Protein AF-A0A367A0U9-F1 (afdb_monomer)

Nearest PDB structures (foldseek):
  1wtx-assembly1_A  TM=6.708E-01  e=3.816E-01  Sulfolobus acidocaldarius
  8qpc-assembly1_AA  TM=6.228E-01  e=5.859E-01  Sulfolobus acidocaldarius
  8q2m-assembly1_AA  TM=5.169E-01  e=5.184E-01  Sulfolobus acidocaldarius
  4cj2-assembly2_D  TM=6.313E-01  e=1.661E+00  Sulfolobus acidocaldarius
  5ejs-assembly1_A  TM=4.847E-01  e=6.623E-01  Dictyostelium discoideum

Secondary structure (DSSP, 8-state):
-----------EEEEE-TTT--EEEEEGGGEEEEEE-SS-EEEEEE-TTT--EEEEEE-HHHHHHHHHHHHHHHHHHHHHHHHHHHHHHHHHHH-

Sequence (95 aa):
MGAITDGQADRMLLITCPVSQSDELVADRRIRSVVNHPTHVALSVECPACGSVHVYRTGRRWEDARRRVAEADTRSATAAATAASARAAQELTRA

Radius of gyration: 24.7 Å; Cα contacts (8 Å, |Δi|>4): 100; chains: 1; bounding box: 50×41×65 Å

Solvent-accessible surface area (backbone atoms only — not comparable to full-atom values): 5745 Å² total; per-residue (Å²): 142,78,84,82,82,66,86,75,67,85,49,70,41,82,42,70,40,89,85,78,69,45,78,43,81,40,49,56,90,42,51,76,45,78,45,83,50,100,59,33,36,39,35,34,31,57,37,87,89,78,73,44,77,43,78,47,68,50,46,69,53,44,52,51,51,50,49,54,50,54,55,51,50,54,52,49,54,50,52,51,52,54,53,51,54,53,50,55,53,53,53,63,74,72,106

Structure (mmCIF, N/CA/C/O backbone):
data_AF-A0A367A0U9-F1
#
_entry.id   AF-A0A367A0U9-F1
#
loop_
_atom_site.group_PDB
_atom_site.id
_atom_site.type_symbol
_atom_site.label_atom_id
_atom_site.label_alt_id
_atom_site.label_comp_id
_atom_site.label_asym_id
_atom_site.label_entity_id
_atom_site.label_seq_id
_atom_site.pdbx_PDB_ins_code
_atom_site.Cartn_x
_atom_site.Cartn_y
_atom_site.Cartn_z
_atom_site.occupancy
_atom_site.B_iso_or_equiv
_atom_site.auth_seq_id
_atom_site.auth_comp_id
_atom_site.auth_asym_id
_atom_site.auth_atom_id
_atom_site.pdbx_PDB_model_num
ATOM 1 N N . MET A 1 1 ? -15.274 -29.225 20.876 1.00 42.56 1 MET A N 1
ATOM 2 C CA . MET A 1 1 ? -14.901 -28.182 21.856 1.00 42.56 1 MET A CA 1
ATOM 3 C C . MET A 1 1 ? -13.384 -28.107 21.923 1.00 42.56 1 MET A C 1
ATOM 5 O O . MET A 1 1 ? -12.781 -28.823 22.705 1.00 42.56 1 MET A O 1
ATOM 9 N N . GLY A 1 2 ? -12.764 -27.327 21.039 1.00 40.66 2 GLY A N 1
ATOM 10 C CA . GLY A 1 2 ? -11.325 -27.063 21.063 1.00 40.66 2 GLY A CA 1
ATOM 11 C C . GLY A 1 2 ? -11.144 -25.562 21.200 1.00 40.66 2 GLY A C 1
ATOM 12 O O . GLY A 1 2 ? -11.474 -24.827 20.274 1.00 40.66 2 GLY A O 1
ATOM 13 N N . ALA A 1 3 ? -10.722 -25.114 22.379 1.00 51.34 3 ALA A N 1
ATOM 14 C CA . ALA A 1 3 ? -10.321 -23.738 22.597 1.00 51.34 3 ALA A CA 1
ATOM 15 C C . ALA A 1 3 ? -9.072 -23.486 21.746 1.00 51.34 3 ALA A C 1
ATOM 17 O O . ALA A 1 3 ? -8.000 -24.004 22.049 1.00 51.34 3 ALA A O 1
ATOM 18 N N . ILE A 1 4 ? -9.223 -22.726 20.662 1.00 53.31 4 ILE A N 1
ATOM 19 C CA . ILE A 1 4 ? -8.092 -22.123 19.959 1.00 53.31 4 ILE A CA 1
ATOM 20 C C . ILE A 1 4 ? -7.536 -21.009 20.848 1.00 53.31 4 ILE A C 1
ATOM 22 O O . ILE A 1 4 ? -7.809 -19.829 20.667 1.00 53.31 4 ILE A O 1
ATOM 26 N N . THR A 1 5 ? -6.789 -21.393 21.876 1.00 57.00 5 THR A N 1
ATOM 27 C CA . THR A 1 5 ? -5.852 -20.496 22.546 1.00 57.00 5 THR A CA 1
ATOM 28 C C . THR A 1 5 ? -4.685 -20.269 21.588 1.00 57.00 5 THR A C 1
ATOM 30 O O . THR A 1 5 ? -3.632 -20.882 21.743 1.00 57.00 5 THR A O 1
ATOM 33 N N . ASP A 1 6 ? -4.892 -19.464 20.546 1.00 49.06 6 ASP A N 1
ATOM 34 C CA . ASP A 1 6 ? -3.783 -18.983 19.730 1.00 49.06 6 ASP A CA 1
ATOM 35 C C . ASP A 1 6 ? -3.261 -17.692 20.351 1.00 49.06 6 ASP A C 1
ATOM 37 O O . ASP A 1 6 ? -4.019 -16.766 20.649 1.00 49.06 6 ASP A O 1
ATOM 41 N N . GLY A 1 7 ? -1.959 -17.669 20.608 1.00 49.28 7 GLY A N 1
ATOM 42 C CA . GLY A 1 7 ? -1.233 -16.521 21.118 1.00 49.28 7 GLY A CA 1
ATOM 43 C C . GLY A 1 7 ? -1.225 -15.367 20.118 1.00 49.28 7 GLY A C 1
ATOM 44 O O . GLY A 1 7 ? -0.182 -15.057 19.544 1.00 49.28 7 GLY A O 1
ATOM 45 N N . GLN A 1 8 ? -2.359 -14.673 19.981 1.00 53.75 8 GLN A N 1
ATOM 46 C CA . GLN A 1 8 ? -2.430 -13.283 19.537 1.00 53.75 8 GLN A CA 1
ATOM 47 C C . GLN A 1 8 ? -1.658 -12.445 2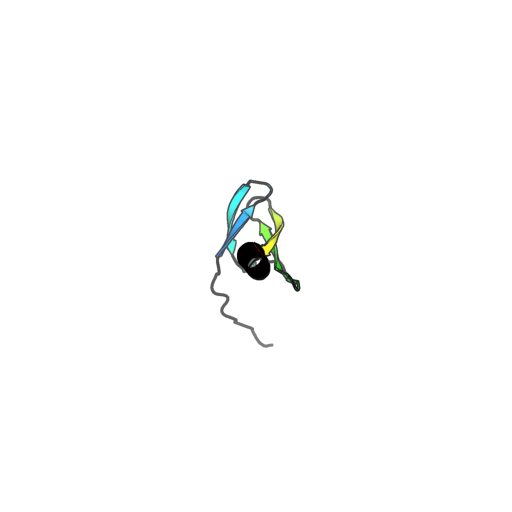0.561 1.00 53.75 8 GLN A C 1
ATOM 49 O O . GLN A 1 8 ? -2.218 -11.851 21.479 1.00 53.75 8 GLN A O 1
ATOM 54 N N . ALA A 1 9 ? -0.333 -12.418 20.425 1.00 47.53 9 ALA A N 1
ATOM 55 C CA . ALA A 1 9 ? 0.459 -11.314 20.929 1.00 47.53 9 ALA A CA 1
ATOM 56 C C . ALA A 1 9 ? -0.268 -10.032 20.509 1.00 47.53 9 ALA A C 1
ATOM 58 O O . ALA A 1 9 ? -0.597 -9.892 19.329 1.00 47.53 9 ALA A O 1
ATOM 59 N N . ASP A 1 10 ? -0.580 -9.168 21.473 1.00 59.31 10 ASP A N 1
ATOM 60 C CA . ASP A 1 10 ? -1.249 -7.881 21.290 1.00 59.31 10 ASP A CA 1
ATOM 61 C C . ASP A 1 10 ? -0.415 -7.039 20.305 1.00 59.31 10 ASP A C 1
ATOM 63 O O . ASP A 1 10 ? 0.513 -6.315 20.659 1.00 59.31 10 ASP A O 1
ATOM 67 N N . ARG A 1 11 ? -0.642 -7.264 19.010 1.00 73.12 11 ARG A N 1
ATOM 68 C CA . ARG A 1 11 ? 0.039 -6.577 17.923 1.00 73.12 11 ARG A CA 1
ATOM 69 C C . ARG A 1 11 ? -0.725 -5.289 17.721 1.00 73.12 11 ARG A C 1
ATOM 71 O O . ARG A 1 11 ? -1.801 -5.266 17.127 1.00 73.12 11 ARG A O 1
ATOM 78 N N . MET A 1 12 ? -0.170 -4.233 18.292 1.00 82.94 12 MET A N 1
ATOM 79 C CA . MET A 1 12 ? -0.656 -2.877 18.112 1.00 82.94 12 MET A CA 1
ATOM 80 C C . MET A 1 12 ? -0.318 -2.418 16.691 1.00 82.94 12 MET A C 1
ATOM 82 O O . MET A 1 12 ? 0.837 -2.459 16.266 1.00 82.94 12 MET A O 1
ATOM 86 N N . LEU A 1 13 ? -1.341 -2.014 15.946 1.00 79.00 13 LEU A N 1
ATOM 87 C CA . LEU A 1 13 ? -1.248 -1.433 14.613 1.00 79.00 13 LEU A CA 1
ATOM 88 C C . LEU A 1 13 ? -1.432 0.074 14.727 1.00 79.00 13 LEU A C 1
ATOM 90 O O . LEU A 1 13 ? -2.438 0.536 15.260 1.00 79.00 13 LEU A O 1
ATOM 94 N N . LEU A 1 14 ? -0.476 0.834 14.202 1.00 86.94 14 LEU A N 1
ATOM 95 C CA . LEU A 1 14 ? -0.646 2.269 14.020 1.00 86.94 14 LEU A CA 1
ATOM 96 C C . LEU A 1 14 ? -1.467 2.507 12.751 1.00 86.94 14 LEU A C 1
ATOM 98 O O . LEU A 1 14 ? -1.080 2.058 11.668 1.00 86.94 14 LEU A O 1
ATOM 102 N N . ILE A 1 15 ? -2.593 3.198 12.887 1.00 85.69 15 ILE A N 1
ATOM 103 C CA . ILE A 1 15 ? -3.429 3.621 11.765 1.00 85.69 15 ILE A CA 1
ATOM 104 C C . ILE A 1 15 ? -3.656 5.126 11.832 1.00 85.69 15 ILE A C 1
ATOM 106 O O . ILE A 1 15 ? -3.792 5.680 12.915 1.00 85.69 15 ILE A O 1
ATOM 110 N N . THR A 1 16 ? -3.787 5.776 10.682 1.00 89.38 16 THR A N 1
ATOM 111 C CA . THR A 1 16 ? -4.247 7.167 10.627 1.00 89.38 16 THR A CA 1
ATOM 112 C C . THR A 1 16 ? -5.742 7.177 10.344 1.00 89.38 16 THR A C 1
ATOM 114 O O . THR A 1 16 ? -6.202 6.591 9.356 1.00 89.38 16 THR A O 1
ATOM 117 N N . CYS A 1 17 ? -6.527 7.816 11.206 1.00 88.44 17 CYS A N 1
ATOM 118 C CA . CYS A 1 17 ? -7.957 7.985 10.987 1.00 88.44 17 CYS A CA 1
ATOM 119 C C . CYS A 1 17 ? -8.187 8.966 9.820 1.00 88.44 17 CYS A C 1
ATOM 121 O O . CYS A 1 17 ? -7.802 10.126 9.928 1.00 88.44 17 CYS A O 1
ATOM 123 N N . PRO A 1 18 ? -8.839 8.576 8.710 1.00 86.94 18 PRO A N 1
ATOM 124 C CA . PRO A 1 18 ? -9.099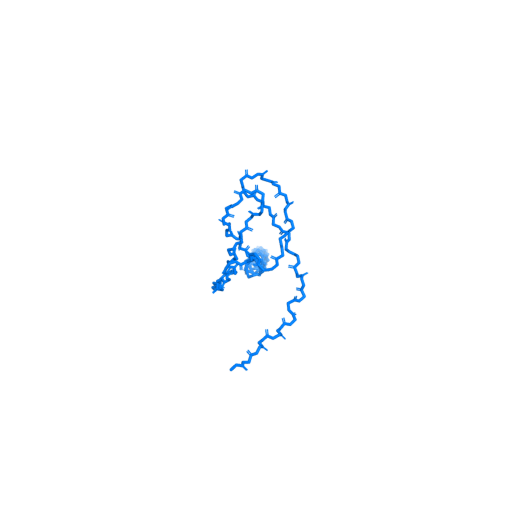 9.483 7.589 1.00 86.94 18 PRO A CA 1
ATOM 125 C C . PRO A 1 18 ? -10.069 10.622 7.940 1.00 86.94 18 PRO A C 1
ATOM 127 O O . PRO A 1 18 ? -10.112 11.618 7.225 1.00 86.94 18 PRO A O 1
ATOM 130 N N . VAL A 1 19 ? -10.850 10.477 9.017 1.00 89.50 19 VAL A N 1
ATOM 131 C CA . VAL A 1 19 ? -11.825 11.484 9.460 1.00 89.50 19 VAL A CA 1
ATOM 132 C C . VAL A 1 19 ? -11.171 12.522 10.369 1.00 89.50 19 VAL A C 1
ATOM 134 O O . VAL A 1 19 ? -11.297 13.715 10.118 1.00 89.50 19 VAL A O 1
ATOM 137 N N . SER A 1 20 ? -10.471 12.082 11.419 1.00 87.69 20 SER A N 1
ATOM 138 C CA . SER A 1 20 ? -9.853 12.977 12.408 1.00 87.69 20 SER A CA 1
ATOM 139 C C . SER A 1 20 ? -8.393 13.322 12.106 1.00 87.69 20 SER A C 1
ATOM 141 O O . SER A 1 20 ? -7.828 14.178 12.776 1.00 87.69 20 SER A O 1
ATOM 143 N N . GLN A 1 21 ? -7.775 12.652 11.126 1.00 87.00 21 GLN A N 1
ATOM 144 C CA . GLN A 1 21 ? -6.342 12.732 10.797 1.00 87.00 21 GLN A CA 1
ATOM 145 C C . GLN A 1 21 ? -5.410 12.412 11.976 1.00 87.00 21 GLN A C 1
ATOM 147 O O . GLN A 1 21 ? -4.224 12.718 11.936 1.00 87.00 21 GLN A O 1
ATOM 152 N N . SER A 1 22 ? -5.944 11.784 13.024 1.00 85.19 22 SER A N 1
ATOM 153 C CA . SER A 1 22 ? -5.193 11.374 14.208 1.00 85.19 22 SER A CA 1
ATOM 154 C C . SER A 1 22 ? -4.580 9.999 13.989 1.00 85.19 22 SER A C 1
ATOM 156 O O . SER A 1 22 ? -5.216 9.117 13.399 1.00 85.19 22 SER A O 1
ATOM 158 N N . ASP A 1 23 ? -3.359 9.821 14.479 1.00 88.44 23 ASP A N 1
ATOM 159 C CA . ASP A 1 23 ? -2.712 8.520 14.525 1.00 88.44 23 ASP A CA 1
ATOM 160 C C . ASP A 1 23 ? -3.162 7.767 15.777 1.00 88.44 23 ASP A C 1
ATOM 162 O O . ASP A 1 23 ? -2.982 8.223 16.904 1.00 88.44 23 ASP A O 1
ATOM 166 N N . GLU A 1 24 ? -3.753 6.599 15.565 1.00 84.94 24 GLU A N 1
ATOM 167 C CA . GLU A 1 24 ? -4.369 5.782 16.600 1.00 84.94 24 GLU A CA 1
ATOM 168 C C . GLU A 1 24 ? -3.678 4.424 16.680 1.00 84.94 24 GLU A C 1
ATOM 170 O O . GLU A 1 24 ? -3.431 3.760 15.667 1.00 84.94 24 GLU A O 1
ATOM 175 N N . LEU A 1 25 ? -3.399 3.983 17.907 1.00 87.56 25 LEU A N 1
ATOM 176 C CA . LEU A 1 25 ? -2.882 2.646 18.174 1.00 87.56 25 LEU A CA 1
ATOM 177 C C . LEU A 1 25 ? -4.044 1.685 18.392 1.00 87.56 25 LEU A C 1
ATOM 179 O O . LEU A 1 25 ? -4.764 1.749 19.390 1.00 87.56 25 LEU A O 1
ATOM 183 N N . VAL A 1 26 ? -4.218 0.773 17.445 1.00 84.62 26 VAL A N 1
ATOM 184 C CA . VAL A 1 26 ? -5.334 -0.161 17.421 1.00 84.62 26 VAL A CA 1
ATOM 185 C C . VAL A 1 26 ? -4.831 -1.584 17.605 1.00 84.62 26 VAL A C 1
ATOM 187 O O . VAL A 1 26 ? -3.988 -2.066 16.856 1.00 84.62 26 VAL A O 1
ATOM 190 N N . ALA A 1 27 ? -5.369 -2.278 18.603 1.00 85.94 27 ALA A N 1
ATOM 191 C CA . ALA A 1 27 ? -5.068 -3.687 18.820 1.00 85.94 27 ALA A CA 1
ATOM 192 C C . ALA A 1 27 ? -5.691 -4.559 17.718 1.00 85.94 27 ALA A C 1
ATOM 194 O O . ALA A 1 27 ? -6.818 -4.309 17.287 1.00 85.94 27 ALA A O 1
ATOM 195 N N . ASP A 1 28 ? -5.004 -5.635 17.336 1.00 81.00 28 ASP A N 1
ATOM 196 C CA . ASP A 1 28 ? -5.434 -6.596 16.307 1.00 81.00 28 ASP A CA 1
ATOM 197 C C . ASP A 1 28 ? -6.888 -7.097 16.474 1.00 81.00 28 ASP A C 1
ATOM 199 O O . ASP A 1 28 ? -7.619 -7.245 15.498 1.00 81.00 28 ASP A O 1
ATOM 203 N N . ARG A 1 29 ? -7.385 -7.212 17.715 1.00 83.56 29 ARG A N 1
ATOM 204 C CA . ARG A 1 29 ? -8.793 -7.545 18.034 1.00 83.56 29 ARG A CA 1
ATOM 205 C C . ARG A 1 29 ? -9.849 -6.607 17.424 1.00 83.56 29 ARG A C 1
ATOM 207 O O . ARG A 1 29 ? -11.029 -6.946 17.404 1.00 83.56 29 ARG A O 1
ATOM 214 N N . ARG A 1 30 ? -9.462 -5.408 16.983 1.00 86.25 30 ARG A N 1
ATOM 215 C CA . ARG A 1 30 ? -10.340 -4.425 16.321 1.00 86.25 30 ARG A CA 1
ATOM 216 C C . ARG A 1 30 ? -10.348 -4.569 14.795 1.00 86.25 30 ARG A C 1
ATOM 218 O O . ARG A 1 30 ? -11.116 -3.872 14.127 1.00 86.25 30 ARG A O 1
ATOM 225 N N . ILE A 1 31 ? -9.528 -5.458 14.234 1.00 87.19 31 ILE A N 1
ATOM 226 C CA . ILE A 1 31 ? -9.591 -5.822 12.820 1.00 87.19 31 ILE A CA 1
ATOM 227 C C . ILE A 1 31 ? -10.834 -6.687 12.614 1.00 87.19 31 ILE A C 1
ATOM 229 O O . ILE A 1 31 ? -10.961 -7.780 13.161 1.00 87.19 31 ILE A O 1
ATOM 233 N N . ARG A 1 32 ? -11.776 -6.187 11.818 1.00 89.50 32 ARG A N 1
ATOM 234 C CA . ARG A 1 32 ? -13.039 -6.870 11.517 1.00 89.50 32 ARG A CA 1
ATOM 235 C C . ARG A 1 32 ? -12.895 -7.869 10.380 1.00 89.50 32 ARG A C 1
ATOM 237 O O . ARG A 1 32 ? -13.556 -8.903 10.389 1.00 89.50 32 ARG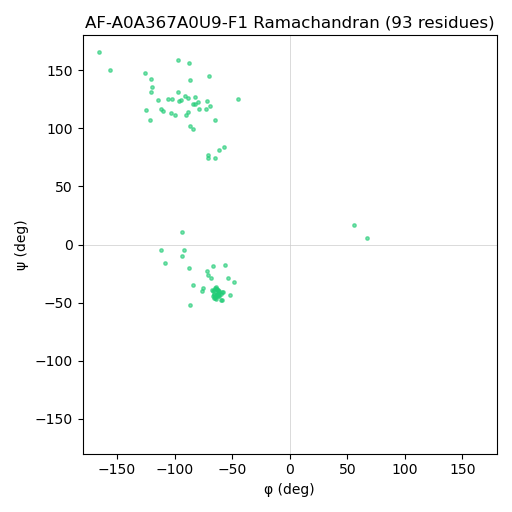 A O 1
ATOM 244 N N . SER A 1 33 ? -12.056 -7.565 9.395 1.00 88.50 33 SER A N 1
ATOM 245 C CA . SER A 1 33 ? -11.802 -8.469 8.277 1.00 88.50 33 SER A CA 1
ATOM 246 C C . SER A 1 33 ? -10.449 -8.216 7.627 1.00 88.50 33 SER A C 1
ATOM 248 O O . SER A 1 33 ? -9.947 -7.089 7.601 1.00 88.50 33 SER A O 1
ATOM 250 N N . VAL A 1 34 ? -9.885 -9.289 7.073 1.00 87.56 34 VAL A N 1
ATOM 251 C CA . VAL A 1 34 ? -8.652 -9.276 6.288 1.00 87.56 34 VAL A CA 1
ATOM 252 C C . VAL A 1 34 ? -8.952 -9.911 4.939 1.00 87.56 34 VAL A C 1
ATOM 254 O O . VAL A 1 34 ? -9.281 -11.093 4.865 1.00 87.56 34 VAL A O 1
ATOM 257 N N . VAL A 1 35 ? -8.845 -9.133 3.867 1.00 89.75 35 VAL A N 1
ATOM 258 C CA . VAL A 1 35 ? -9.058 -9.609 2.498 1.00 89.75 35 VAL A CA 1
ATOM 259 C C . VAL A 1 35 ? -7.733 -9.582 1.755 1.00 89.75 35 VAL A C 1
ATOM 261 O O . VAL A 1 35 ? -7.126 -8.529 1.556 1.00 89.75 35 VAL A O 1
ATOM 264 N N . ASN A 1 36 ? -7.268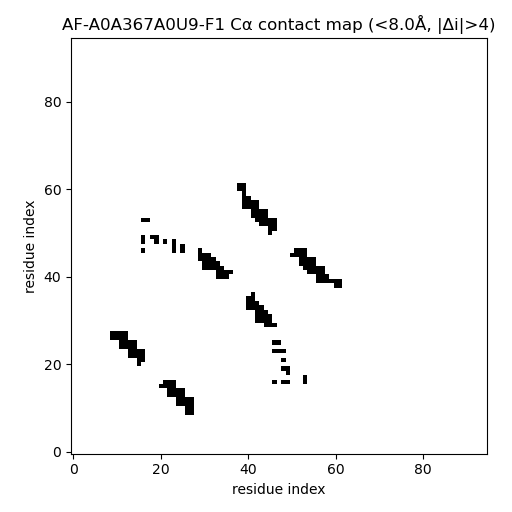 -10.757 1.343 1.00 84.81 36 ASN A N 1
ATOM 265 C CA . ASN A 1 36 ? -6.054 -10.892 0.552 1.00 84.81 36 ASN A CA 1
ATOM 266 C C . ASN A 1 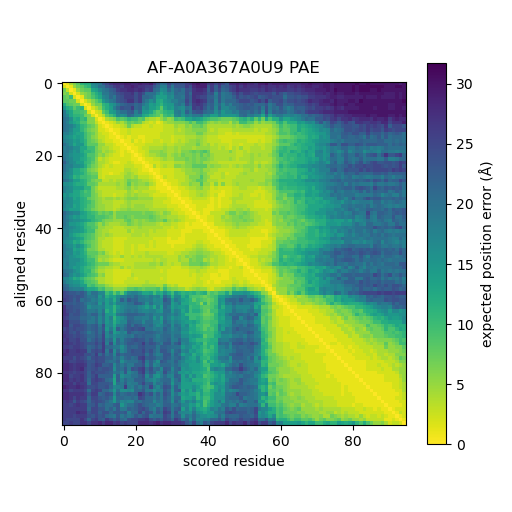36 ? -6.392 -10.731 -0.932 1.00 84.81 36 ASN A C 1
ATOM 268 O O . ASN A 1 36 ? -6.911 -11.650 -1.565 1.00 84.81 36 ASN A O 1
ATOM 272 N N . HIS A 1 37 ? -6.110 -9.556 -1.487 1.00 84.56 37 HIS A N 1
ATOM 273 C CA . HIS A 1 37 ? -6.188 -9.336 -2.922 1.00 84.56 37 HIS A CA 1
ATOM 274 C C . HIS A 1 37 ? -4.860 -9.718 -3.599 1.00 84.56 37 HIS A C 1
ATOM 276 O O . HIS A 1 37 ? -3.784 -9.652 -2.993 1.00 84.56 37 HIS A O 1
ATOM 282 N N . PRO A 1 38 ? -4.882 -10.042 -4.904 1.00 80.50 38 PRO A N 1
ATOM 283 C CA . PRO A 1 38 ? -3.663 -10.344 -5.655 1.00 80.50 38 PRO A CA 1
ATOM 284 C C . PRO A 1 38 ? -2.589 -9.250 -5.567 1.00 80.50 38 PRO A C 1
ATOM 286 O O . PRO A 1 38 ? -1.402 -9.549 -5.626 1.00 80.50 38 PRO A O 1
ATOM 289 N N . THR A 1 39 ? -2.989 -7.989 -5.387 1.00 76.19 39 THR A N 1
ATOM 290 C CA . THR A 1 39 ? -2.086 -6.828 -5.400 1.00 76.19 39 THR A CA 1
ATOM 291 C C . THR A 1 39 ? -1.846 -6.191 -4.031 1.00 76.19 39 THR A C 1
ATOM 293 O O . THR A 1 39 ? -0.909 -5.411 -3.894 1.00 76.19 39 THR A O 1
ATOM 296 N N . HIS A 1 40 ? -2.666 -6.486 -3.022 1.00 84.12 40 HIS A N 1
ATOM 297 C CA . HIS A 1 40 ? -2.585 -5.874 -1.692 1.00 84.12 40 HIS A CA 1
ATOM 298 C C . HIS A 1 40 ? -3.413 -6.667 -0.679 1.00 84.12 40 HIS A C 1
ATOM 300 O O . HIS A 1 40 ? -4.269 -7.457 -1.058 1.00 84.12 40 HIS A O 1
ATOM 306 N N . VAL A 1 41 ? -3.210 -6.424 0.613 1.00 86.12 41 VAL A N 1
ATOM 307 C CA . VAL A 1 41 ? -4.125 -6.931 1.646 1.00 86.12 41 VAL A CA 1
ATOM 308 C C . VAL A 1 41 ? -4.953 -5.766 2.170 1.00 86.12 41 VAL A C 1
ATOM 310 O O . VAL A 1 41 ? -4.387 -4.753 2.581 1.00 86.12 41 VAL A O 1
ATOM 313 N N . ALA A 1 42 ? -6.276 -5.896 2.131 1.00 90.00 42 ALA A N 1
ATOM 314 C CA . ALA A 1 42 ? -7.216 -4.931 2.683 1.00 90.00 42 ALA A CA 1
ATOM 315 C C . ALA A 1 42 ? -7.614 -5.344 4.109 1.00 90.00 42 ALA A C 1
ATOM 317 O O . ALA A 1 42 ? -8.083 -6.457 4.335 1.00 90.00 42 ALA A O 1
ATOM 318 N N . LEU A 1 43 ? -7.408 -4.441 5.063 1.00 88.94 43 LEU A N 1
ATOM 319 C CA . LEU A 1 43 ? -7.711 -4.586 6.481 1.00 88.94 43 LEU A CA 1
ATOM 320 C C . LEU A 1 43 ? -8.872 -3.661 6.823 1.00 88.94 43 LEU A C 1
ATOM 322 O O . LEU A 1 43 ? -8.715 -2.446 6.756 1.00 88.94 43 LEU A O 1
ATOM 326 N N . SER A 1 44 ? -10.018 -4.213 7.206 1.00 92.19 44 SER A N 1
ATOM 327 C CA . SER A 1 44 ? -11.122 -3.410 7.738 1.00 92.19 44 SER A CA 1
ATOM 328 C C . SER A 1 44 ? -10.936 -3.265 9.241 1.00 92.19 44 SER A C 1
ATOM 330 O O . SER A 1 44 ? -11.008 -4.255 9.968 1.00 92.19 44 SER A O 1
ATOM 332 N N . VAL A 1 45 ? -10.687 -2.048 9.711 1.00 90.38 45 VAL A N 1
ATOM 333 C CA . VAL A 1 45 ? -10.365 -1.747 11.107 1.00 90.38 45 VAL A CA 1
ATOM 334 C C . VAL A 1 45 ? -11.398 -0.789 11.671 1.00 90.38 45 VAL A C 1
ATOM 336 O O . VAL A 1 45 ? -11.709 0.230 11.060 1.00 90.38 45 VAL A O 1
ATOM 339 N N . GLU A 1 46 ? -11.934 -1.114 12.840 1.00 91.50 46 GLU A N 1
ATOM 340 C CA . GLU A 1 46 ? -12.794 -0.200 13.587 1.00 91.50 46 GLU A CA 1
ATOM 341 C C . GLU A 1 46 ? -11.937 0.837 14.320 1.00 91.50 46 GLU A C 1
ATOM 343 O O . GLU A 1 46 ? -11.132 0.491 15.189 1.00 91.50 46 GLU A O 1
ATOM 348 N N . CYS A 1 47 ? -12.093 2.107 13.952 1.00 88.31 47 CYS A N 1
ATOM 349 C CA . CYS A 1 47 ? -11.321 3.199 14.521 1.00 88.31 47 CYS A CA 1
ATOM 350 C C . CYS A 1 47 ? -11.918 3.654 15.865 1.00 88.31 47 CYS A C 1
ATOM 352 O O . CYS A 1 47 ? -13.102 3.996 15.917 1.00 88.31 47 CYS A O 1
ATOM 354 N N . PRO A 1 48 ? -11.119 3.717 16.948 1.00 86.44 48 PRO A N 1
ATOM 355 C CA . PRO A 1 48 ? -11.603 4.156 18.256 1.00 86.44 48 PRO A CA 1
ATOM 356 C C . PRO A 1 48 ? -11.906 5.661 18.318 1.00 86.44 48 PRO A C 1
ATOM 358 O O . PRO A 1 48 ? -12.755 6.061 19.107 1.00 86.44 48 PRO A O 1
ATOM 361 N N . ALA A 1 49 ? -11.256 6.485 17.488 1.00 85.81 49 ALA A N 1
ATOM 362 C CA . ALA A 1 49 ? -11.406 7.941 17.521 1.00 85.81 49 ALA A CA 1
ATOM 363 C C . ALA A 1 49 ? -12.720 8.434 16.892 1.00 85.81 49 ALA A C 1
ATOM 365 O O . ALA A 1 49 ? -13.355 9.346 17.412 1.00 85.81 49 ALA A O 1
ATOM 366 N N . CYS A 1 50 ? -13.145 7.838 15.774 1.00 88.50 50 CYS A N 1
ATOM 367 C CA . CYS A 1 50 ? -14.355 8.248 15.048 1.00 88.50 50 CYS A CA 1
ATOM 368 C C . CYS A 1 50 ? -15.490 7.211 15.103 1.00 88.50 50 CYS A C 1
ATOM 370 O O . CYS A 1 50 ? -16.565 7.447 14.552 1.00 88.50 50 CYS A O 1
ATOM 372 N N . GLY A 1 51 ? -15.247 6.037 15.695 1.00 88.56 51 GLY A N 1
ATOM 373 C CA . GLY A 1 51 ? -16.213 4.937 15.788 1.00 88.56 51 GLY A CA 1
ATOM 374 C C . GLY A 1 51 ? -16.575 4.274 14.452 1.00 88.56 51 GLY A C 1
ATOM 375 O O . GLY A 1 51 ? -17.456 3.419 14.412 1.00 88.56 51 GLY A O 1
ATOM 376 N N . SER A 1 52 ? -15.924 4.659 13.351 1.00 89.75 52 SER A N 1
ATOM 377 C CA . SER A 1 52 ? -16.205 4.149 12.005 1.00 89.75 52 SER A CA 1
ATOM 378 C C . SER A 1 52 ? -15.250 3.025 11.605 1.00 89.75 52 SER A C 1
ATOM 380 O O . SER A 1 52 ? -14.143 2.903 12.130 1.00 89.75 52 SER A O 1
ATOM 382 N N . VAL A 1 53 ? -15.664 2.207 10.635 1.00 92.19 53 VAL A N 1
ATOM 383 C CA . VAL A 1 53 ? -14.802 1.176 10.041 1.00 92.19 53 VAL A CA 1
ATOM 384 C C . VAL A 1 53 ? -14.071 1.750 8.831 1.00 92.19 53 VAL A C 1
ATOM 386 O O . VAL A 1 53 ? -14.689 2.291 7.913 1.00 92.19 53 VAL A O 1
ATOM 389 N N . HIS A 1 54 ? -12.750 1.603 8.814 1.00 90.44 54 HIS A N 1
ATOM 390 C CA . HIS A 1 54 ? -11.879 2.073 7.742 1.00 90.44 54 HIS A CA 1
ATOM 391 C C . HIS A 1 54 ? -11.109 0.921 7.111 1.00 90.44 54 HIS A C 1
ATOM 393 O O . HIS A 1 54 ? -10.681 -0.005 7.795 1.00 90.44 54 HIS A O 1
ATOM 399 N N . VAL A 1 55 ? -10.924 0.986 5.792 1.00 90.56 55 VAL A N 1
ATOM 400 C CA . VAL A 1 55 ? -10.183 -0.030 5.043 1.00 90.56 55 VAL A CA 1
ATOM 401 C C . VAL A 1 55 ? -8.765 0.459 4.781 1.00 90.56 55 VAL A C 1
ATOM 403 O O . VAL A 1 55 ? -8.547 1.360 3.972 1.00 90.56 55 VAL A O 1
ATOM 406 N N . TYR A 1 56 ? -7.795 -0.181 5.425 1.00 86.56 56 TYR A N 1
ATOM 407 C CA . TYR A 1 56 ? -6.371 0.057 5.228 1.00 86.56 56 TYR A CA 1
ATOM 408 C C . TYR A 1 56 ? -5.796 -0.968 4.260 1.00 86.56 56 TYR A C 1
ATOM 410 O O . TYR A 1 56 ? -6.006 -2.169 4.401 1.00 86.56 56 TYR A O 1
ATOM 418 N N . ARG A 1 57 ? -5.050 -0.511 3.256 1.00 86.12 57 ARG A N 1
ATOM 419 C CA . ARG A 1 57 ? -4.420 -1.392 2.266 1.00 86.12 57 ARG A CA 1
ATOM 420 C C . ARG A 1 57 ? -2.940 -1.514 2.595 1.00 86.12 57 ARG A C 1
ATOM 422 O O . ARG A 1 57 ? -2.209 -0.536 2.488 1.00 86.12 57 ARG A O 1
ATOM 429 N N . THR A 1 58 ? -2.487 -2.701 2.990 1.00 78.00 58 THR A N 1
ATOM 430 C CA . THR A 1 58 ? -1.062 -2.930 3.257 1.00 78.00 58 THR A CA 1
ATOM 431 C C . THR A 1 58 ? -0.335 -3.212 1.948 1.00 78.00 58 THR A C 1
ATOM 433 O O . THR A 1 58 ? -0.687 -4.101 1.166 1.00 78.00 58 THR A O 1
ATOM 436 N N . GLY A 1 59 ? 0.650 -2.362 1.675 1.00 68.75 59 GLY A N 1
ATOM 437 C CA . GLY A 1 59 ? 1.198 -2.161 0.345 1.00 68.75 59 GLY A CA 1
ATOM 438 C C . GLY A 1 59 ? 2.416 -2.999 -0.012 1.00 68.75 59 GLY A C 1
ATOM 439 O O . GLY A 1 59 ? 2.977 -2.706 -1.051 1.00 68.75 59 GLY A O 1
ATOM 440 N N . ARG A 1 60 ? 2.843 -4.026 0.742 1.00 64.62 60 ARG A N 1
ATOM 441 C CA . ARG A 1 60 ? 4.100 -4.752 0.421 1.00 64.62 60 ARG A CA 1
ATOM 442 C C . ARG A 1 60 ? 4.171 -5.233 -1.035 1.00 64.62 60 ARG A C 1
ATOM 444 O O . ARG A 1 60 ? 5.170 -5.037 -1.710 1.00 64.62 60 ARG A O 1
ATOM 451 N N . ARG A 1 61 ? 3.071 -5.786 -1.555 1.00 63.22 61 ARG A N 1
ATOM 452 C CA . ARG A 1 61 ? 2.957 -6.184 -2.972 1.00 63.22 61 ARG A CA 1
ATOM 453 C C . ARG A 1 61 ? 2.930 -4.998 -3.941 1.00 63.22 61 ARG A C 1
ATOM 455 O O . ARG A 1 61 ? 3.372 -5.127 -5.077 1.00 63.22 61 ARG A O 1
ATOM 462 N N . TRP A 1 62 ? 2.426 -3.855 -3.495 1.00 62.81 62 TRP A N 1
ATOM 463 C CA . TRP A 1 62 ? 2.392 -2.605 -4.249 1.00 62.81 62 TRP A CA 1
ATOM 464 C C . TRP A 1 62 ? 3.773 -1.933 -4.302 1.00 62.81 62 TRP A C 1
ATOM 466 O O . TRP A 1 62 ? 4.170 -1.423 -5.345 1.00 62.81 62 TRP A O 1
ATOM 476 N N . GLU A 1 63 ? 4.535 -2.000 -3.210 1.00 66.69 63 GLU A N 1
ATOM 477 C CA . GLU A 1 63 ? 5.9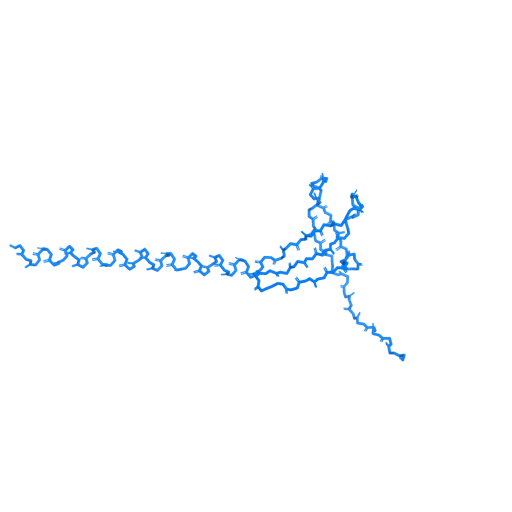42 -1.603 -3.130 1.00 66.69 63 GLU A CA 1
ATOM 478 C C . GLU A 1 63 ? 6.819 -2.510 -3.996 1.00 66.69 63 GLU A C 1
ATOM 480 O O . GLU A 1 63 ? 7.640 -2.008 -4.759 1.00 66.69 63 GLU A O 1
ATOM 485 N N . ASP A 1 64 ? 6.597 -3.828 -3.962 1.00 71.56 64 ASP A N 1
ATOM 486 C CA . ASP A 1 64 ? 7.252 -4.783 -4.862 1.00 71.56 64 ASP A CA 1
ATOM 487 C C . ASP A 1 64 ? 6.944 -4.493 -6.336 1.00 71.56 64 ASP A C 1
ATOM 489 O O . ASP A 1 64 ? 7.857 -4.429 -7.157 1.00 71.56 64 ASP A O 1
ATOM 493 N N . ALA A 1 65 ? 5.673 -4.271 -6.682 1.00 71.31 65 ALA A N 1
ATOM 494 C CA . ALA A 1 65 ? 5.276 -3.926 -8.045 1.00 71.31 65 ALA A CA 1
ATOM 495 C C . ALA A 1 65 ? 5.891 -2.590 -8.500 1.00 71.31 65 ALA A C 1
ATOM 497 O O . ALA A 1 65 ? 6.408 -2.503 -9.612 1.00 71.31 65 ALA A O 1
ATOM 498 N N . ARG A 1 66 ? 5.907 -1.566 -7.635 1.00 75.44 66 ARG A N 1
ATOM 499 C CA . ARG A 1 66 ? 6.575 -0.284 -7.916 1.00 75.44 66 ARG A CA 1
ATOM 500 C C . ARG A 1 66 ? 8.074 -0.447 -8.124 1.00 75.44 66 ARG A C 1
ATOM 502 O O . ARG A 1 66 ? 8.607 0.110 -9.078 1.00 75.44 66 ARG A O 1
ATOM 509 N N . ARG A 1 67 ? 8.742 -1.227 -7.271 1.00 78.00 67 ARG A N 1
ATOM 510 C CA . ARG A 1 67 ? 10.170 -1.533 -7.410 1.00 78.00 67 ARG A CA 1
ATOM 511 C C . ARG A 1 67 ? 10.456 -2.203 -8.753 1.00 78.00 67 ARG A C 1
ATOM 513 O O . ARG A 1 67 ? 11.314 -1.728 -9.485 1.00 78.00 67 ARG A O 1
ATOM 520 N N . ARG A 1 68 ? 9.668 -3.215 -9.127 1.00 80.50 68 ARG A N 1
ATOM 521 C CA . ARG A 1 68 ? 9.800 -3.924 -10.413 1.00 80.50 68 ARG A CA 1
ATOM 522 C C . ARG A 1 68 ? 9.666 -2.990 -11.615 1.00 80.50 68 ARG A C 1
ATOM 524 O O . ARG A 1 68 ? 10.411 -3.130 -12.582 1.00 80.50 68 ARG A O 1
ATOM 531 N N . VAL A 1 69 ? 8.727 -2.043 -11.560 1.00 84.94 69 VAL A N 1
ATOM 532 C CA . VAL A 1 69 ? 8.536 -1.037 -12.616 1.00 84.94 69 VAL A CA 1
ATOM 533 C C . VAL A 1 69 ? 9.733 -0.083 -12.689 1.00 84.94 69 VAL A C 1
ATOM 535 O O . VAL A 1 69 ? 10.249 0.144 -13.780 1.00 84.94 69 VAL A O 1
ATOM 538 N N . ALA A 1 70 ? 10.235 0.406 -11.553 1.00 86.25 70 ALA A N 1
ATOM 539 C CA . ALA A 1 70 ? 11.414 1.278 -11.513 1.00 86.25 70 ALA A CA 1
ATOM 540 C C . ALA A 1 70 ? 12.689 0.586 -12.046 1.00 86.25 70 ALA A C 1
ATOM 542 O O . ALA A 1 70 ? 13.482 1.184 -12.778 1.00 86.25 70 ALA A O 1
ATOM 543 N N . GLU A 1 71 ? 12.871 -0.699 -11.731 1.00 86.38 71 GLU A N 1
ATOM 544 C CA . GLU A 1 71 ? 13.977 -1.516 -12.247 1.00 86.38 71 GLU A CA 1
ATOM 545 C C . GLU A 1 71 ? 13.878 -1.730 -13.768 1.00 86.38 71 GLU A C 1
ATOM 547 O O . GLU A 1 71 ? 14.892 -1.709 -14.472 1.00 86.38 71 GLU A O 1
ATOM 552 N N . ALA A 1 72 ? 12.665 -1.931 -14.294 1.00 88.81 72 ALA A N 1
ATOM 553 C CA . ALA A 1 72 ? 12.428 -2.082 -15.729 1.00 88.81 72 ALA A CA 1
ATOM 554 C C . ALA A 1 72 ? 12.689 -0.780 -16.503 1.00 88.81 72 ALA A C 1
ATOM 556 O O . ALA A 1 72 ? 13.267 -0.824 -17.593 1.00 88.81 72 ALA A O 1
ATOM 557 N N . ASP A 1 73 ? 12.314 0.362 -15.930 1.00 91.00 73 ASP A N 1
ATOM 558 C CA . ASP A 1 73 ? 12.547 1.681 -16.521 1.00 91.00 73 ASP A CA 1
ATOM 559 C C . ASP A 1 73 ? 14.050 1.987 -16.618 1.00 91.00 73 ASP A C 1
ATOM 561 O O . ASP A 1 73 ? 14.575 2.287 -17.690 1.00 91.00 73 ASP A O 1
ATOM 565 N N . THR A 1 74 ? 14.790 1.733 -15.534 1.00 91.81 74 THR A N 1
ATOM 566 C CA . THR A 1 74 ? 16.253 1.901 -15.503 1.00 91.81 74 THR A CA 1
ATOM 567 C C . THR A 1 74 ? 16.951 1.018 -16.543 1.00 91.81 74 THR A C 1
ATOM 569 O O . THR A 1 74 ? 17.855 1.463 -17.257 1.00 91.81 74 THR A O 1
ATOM 572 N N . ARG A 1 75 ? 16.516 -0.242 -16.688 1.00 91.38 75 ARG A N 1
ATOM 573 C CA . ARG A 1 75 ? 17.058 -1.157 -17.705 1.00 91.38 75 ARG A CA 1
ATOM 574 C C . ARG A 1 75 ? 16.780 -0.657 -19.123 1.00 91.38 75 ARG A C 1
ATOM 576 O O . ARG A 1 75 ? 17.667 -0.720 -19.972 1.00 91.38 75 ARG A O 1
ATOM 583 N N . SER A 1 76 ? 15.576 -0.144 -19.364 1.00 90.75 76 SER A N 1
ATOM 584 C CA . SER A 1 76 ? 15.171 0.393 -20.667 1.00 90.75 76 SER A CA 1
ATOM 585 C C . SER A 1 76 ? 15.970 1.647 -21.028 1.00 90.75 76 SER A C 1
ATOM 587 O O . SER A 1 76 ? 16.472 1.748 -22.147 1.00 90.75 76 SER A O 1
ATOM 589 N N . ALA A 1 77 ? 16.186 2.548 -20.066 1.00 90.12 77 ALA A N 1
ATOM 590 C CA . ALA A 1 77 ? 17.021 3.734 -20.239 1.00 90.12 77 ALA A CA 1
ATOM 591 C C . ALA A 1 77 ? 18.480 3.370 -20.562 1.00 90.12 77 ALA A C 1
ATOM 593 O O . ALA A 1 77 ? 19.084 3.938 -21.473 1.00 90.12 77 ALA A O 1
ATOM 594 N N . THR A 1 78 ? 19.027 2.366 -19.872 1.00 93.31 78 THR A N 1
ATOM 595 C CA . THR A 1 78 ? 20.399 1.893 -20.114 1.00 93.31 78 THR A CA 1
ATOM 596 C C . THR A 1 78 ? 20.534 1.291 -21.515 1.00 93.31 78 THR A C 1
ATOM 598 O O . THR A 1 78 ? 21.453 1.642 -22.250 1.00 93.31 78 THR A O 1
ATOM 601 N N . ALA A 1 79 ? 19.582 0.448 -21.929 1.00 90.81 79 ALA A N 1
ATOM 602 C CA . ALA A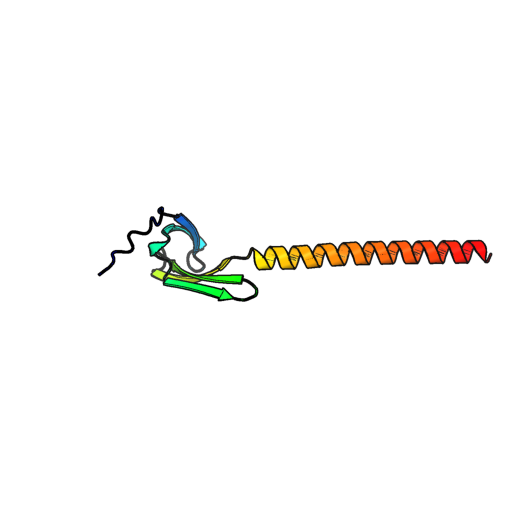 1 79 ? 19.571 -0.150 -23.264 1.00 90.81 79 ALA A CA 1
ATOM 603 C C . ALA A 1 79 ? 19.454 0.905 -24.377 1.00 90.81 79 ALA A C 1
ATOM 605 O O . ALA A 1 79 ? 20.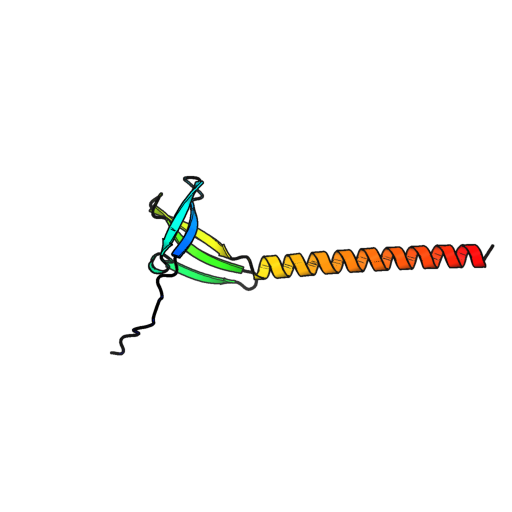144 0.810 -25.394 1.00 90.81 79 ALA A O 1
ATOM 606 N N . ALA A 1 80 ? 18.625 1.934 -24.174 1.00 91.56 80 ALA A N 1
ATOM 607 C CA . ALA A 1 80 ? 18.497 3.047 -25.109 1.00 91.56 80 ALA A CA 1
ATOM 608 C C . ALA A 1 80 ? 19.813 3.831 -25.246 1.00 91.56 80 ALA A C 1
ATOM 610 O O . ALA A 1 80 ? 20.232 4.126 -26.366 1.00 91.56 80 ALA A O 1
ATOM 611 N N . ALA A 1 81 ? 20.500 4.103 -24.132 1.00 91.19 81 ALA A N 1
ATOM 612 C CA . ALA A 1 81 ? 21.803 4.761 -24.145 1.00 91.19 81 ALA A CA 1
ATOM 613 C C . ALA A 1 81 ? 22.862 3.920 -24.878 1.00 91.19 81 ALA A C 1
ATOM 615 O O . ALA A 1 81 ? 23.586 4.439 -25.725 1.00 91.19 81 ALA A O 1
ATOM 616 N N . THR A 1 82 ? 22.913 2.607 -24.630 1.00 93.81 82 THR A N 1
ATOM 617 C CA . THR A 1 82 ? 23.836 1.706 -25.340 1.00 93.81 82 THR A CA 1
ATOM 618 C C . THR A 1 82 ? 23.554 1.671 -26.842 1.00 93.81 82 THR A C 1
ATOM 620 O O . THR A 1 82 ? 24.483 1.735 -27.647 1.00 93.81 82 THR A O 1
ATOM 623 N N . ALA A 1 83 ? 22.279 1.618 -27.237 1.00 90.50 83 ALA A N 1
ATOM 624 C CA . ALA A 1 83 ? 21.887 1.647 -28.642 1.00 90.50 83 ALA A CA 1
ATOM 625 C C . ALA A 1 83 ? 22.258 2.977 -29.321 1.00 90.50 83 ALA A C 1
ATOM 627 O O . ALA A 1 83 ? 22.688 2.968 -30.473 1.00 90.50 83 ALA A O 1
ATOM 628 N N . ALA A 1 84 ? 22.130 4.107 -28.619 1.00 89.62 84 ALA A N 1
ATOM 629 C CA . ALA A 1 84 ? 22.550 5.413 -29.123 1.00 89.62 84 ALA A CA 1
ATOM 630 C C . ALA A 1 84 ? 24.070 5.471 -29.352 1.00 89.62 84 ALA A C 1
ATOM 632 O O . ALA A 1 84 ? 24.507 5.855 -30.436 1.00 89.62 84 ALA A O 1
ATOM 633 N N . SER A 1 85 ? 24.872 5.000 -28.391 1.00 92.19 85 SER A N 1
ATOM 634 C CA . SER A 1 85 ? 26.334 4.936 -28.531 1.00 92.19 85 SER A CA 1
ATOM 635 C C . SER A 1 85 ? 26.774 4.033 -29.686 1.00 92.19 85 SER A C 1
ATOM 637 O O . SER A 1 85 ? 27.691 4.377 -30.429 1.00 92.19 85 SER A O 1
ATOM 639 N N . ALA A 1 86 ? 26.100 2.895 -29.879 1.00 93.25 86 ALA A N 1
ATOM 640 C CA . ALA A 1 86 ? 26.391 1.989 -30.987 1.00 93.25 86 ALA A CA 1
ATOM 641 C C . ALA A 1 86 ? 26.129 2.640 -32.357 1.00 93.25 86 ALA A C 1
ATOM 643 O O . ALA A 1 86 ? 26.906 2.434 -33.286 1.00 93.25 86 ALA A O 1
ATOM 644 N N . ARG A 1 87 ? 25.069 3.453 -32.481 1.00 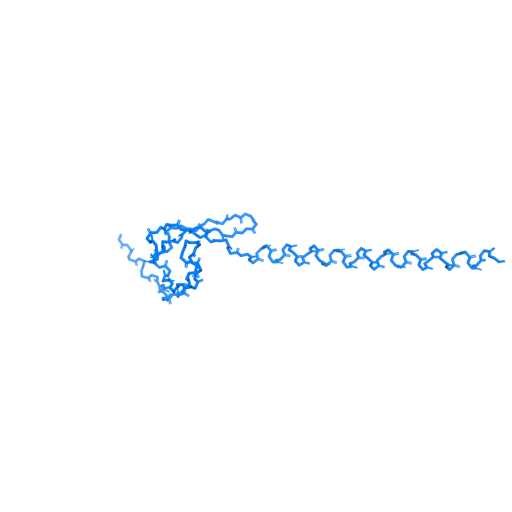91.56 87 ARG A N 1
ATOM 645 C CA . ARG A 1 87 ? 24.766 4.202 -33.714 1.00 91.56 87 ARG A CA 1
ATOM 646 C C . ARG A 1 87 ? 25.833 5.257 -34.002 1.00 91.56 87 ARG A C 1
ATOM 648 O O . ARG A 1 87 ? 26.353 5.280 -35.110 1.00 91.56 87 ARG A O 1
ATOM 655 N N . ALA A 1 88 ? 26.235 6.026 -32.989 1.00 91.19 88 ALA A N 1
ATOM 656 C CA . ALA A 1 88 ? 27.293 7.028 -33.134 1.00 91.19 88 ALA A CA 1
ATOM 657 C C . ALA A 1 88 ? 28.629 6.404 -33.589 1.00 91.19 88 ALA A C 1
ATOM 659 O O . ALA A 1 88 ? 29.310 6.936 -34.462 1.00 91.19 88 ALA A O 1
ATOM 660 N N . ALA A 1 89 ? 28.990 5.233 -33.051 1.00 90.25 89 ALA A N 1
ATOM 661 C CA . ALA A 1 89 ? 30.198 4.515 -33.464 1.00 90.25 89 ALA A CA 1
ATOM 662 C C . ALA A 1 89 ? 30.137 4.026 -34.925 1.00 90.25 89 ALA A C 1
ATOM 664 O O . ALA A 1 89 ? 31.142 4.069 -35.639 1.00 90.25 89 ALA A O 1
ATOM 665 N N . GLN A 1 90 ? 28.963 3.582 -35.388 1.00 89.06 90 GLN A N 1
ATOM 666 C CA . GLN A 1 90 ? 28.756 3.177 -36.784 1.00 89.06 90 GLN A CA 1
ATOM 667 C C . GLN A 1 90 ? 28.873 4.364 -37.744 1.00 89.06 90 GLN A C 1
ATOM 669 O O . GLN A 1 90 ? 29.469 4.223 -38.809 1.00 89.06 90 GLN A O 1
ATOM 674 N N . GLU A 1 91 ? 28.342 5.528 -37.366 1.00 92.69 91 GLU A N 1
ATOM 675 C CA . GLU A 1 91 ? 28.443 6.756 -38.163 1.00 92.69 91 GLU A CA 1
ATOM 676 C C . GLU A 1 91 ? 29.898 7.214 -38.309 1.00 92.69 91 GLU A C 1
ATOM 678 O O . GLU A 1 91 ? 30.328 7.507 -39.421 1.00 92.69 91 GLU A O 1
ATOM 683 N N . LEU A 1 92 ? 30.679 7.179 -37.224 1.00 89.69 92 LEU A N 1
ATOM 684 C CA . LEU A 1 92 ? 32.112 7.500 -37.250 1.00 89.69 92 LEU A CA 1
ATOM 685 C C . LEU A 1 92 ? 32.929 6.529 -38.104 1.00 89.69 92 LEU A C 1
ATOM 687 O O . LEU A 1 92 ? 33.867 6.942 -38.766 1.00 89.69 92 LEU A O 1
ATOM 691 N N . THR A 1 93 ? 32.576 5.243 -38.094 1.00 88.19 93 THR A N 1
ATOM 692 C CA . THR A 1 93 ? 33.260 4.225 -38.910 1.00 88.19 93 THR A CA 1
ATOM 693 C C . THR A 1 93 ? 32.923 4.365 -40.398 1.00 88.19 93 THR A C 1
ATOM 695 O O . THR A 1 93 ? 33.653 3.872 -41.254 1.00 88.19 93 THR A O 1
ATOM 698 N N . ARG A 1 94 ? 31.788 4.995 -40.715 1.00 89.31 94 ARG A N 1
ATOM 699 C CA . ARG A 1 94 ? 31.314 5.207 -42.086 1.00 89.31 94 ARG A CA 1
ATOM 700 C C . ARG A 1 94 ? 31.858 6.496 -42.718 1.00 89.31 94 ARG A C 1
ATOM 702 O O . ARG A 1 94 ? 31.793 6.609 -43.943 1.00 89.31 94 ARG A O 1
ATOM 709 N N . ALA A 1 95 ? 32.311 7.446 -41.903 1.00 74.12 95 ALA A N 1
ATOM 710 C CA . ALA A 1 95 ? 32.923 8.704 -42.330 1.00 74.12 95 ALA A CA 1
ATOM 711 C C . ALA A 1 95 ? 34.385 8.501 -42.753 1.00 74.12 95 ALA A C 1
ATOM 713 O O . ALA A 1 95 ? 34.793 9.180 -43.720 1.00 74.12 95 ALA A O 1
#

Mean predicted aligned error: 12.49 Å

Foldseek 3Di:
DDPPPDPQPQDWDWDQDPVVRDTDTDTPVQFPDWDDDPQWIWTFGQDPVPRDTDIDTHGPSVVVVVVVVVVVVVVVVVVVVVVVVVVVVVVVVVD

pLDDT: mean 81.87, std 12.86, range [40.66, 93.81]